Protein AF-A0A6I0VC58-F1 (afdb_monomer)

Mean predicted aligned error: 9.73 Å

Organism: Bifidobacterium adolescentis (NCBI:txid1680)

Secondary structure (DSSP, 8-state):
-------HHHHHHHHHHHHHHHHTS---HHHHHHHHHHHH-BTTBPPPHHHHHHHHT-GGGGTTT-HHHHHHHHHHHHHHHHT-

pLDDT: mean 74.87, std 18.17, range [34.38, 95.69]

Structure (mmCIF, N/CA/C/O backbone):
data_AF-A0A6I0VC58-F1
#
_entry.id   AF-A0A6I0VC58-F1
#
loop_
_atom_site.group_PDB
_atom_site.id
_atom_site.type_symbol
_atom_site.label_atom_id
_atom_site.label_alt_id
_atom_site.label_comp_id
_atom_site.label_asym_id
_atom_site.label_entity_id
_atom_site.label_seq_id
_atom_site.pdbx_PDB_ins_code
_atom_site.Cartn_x
_atom_site.Cartn_y
_atom_site.Cartn_z
_atom_site.occupancy
_atom_site.B_iso_or_equiv
_atom_site.auth_seq_id
_at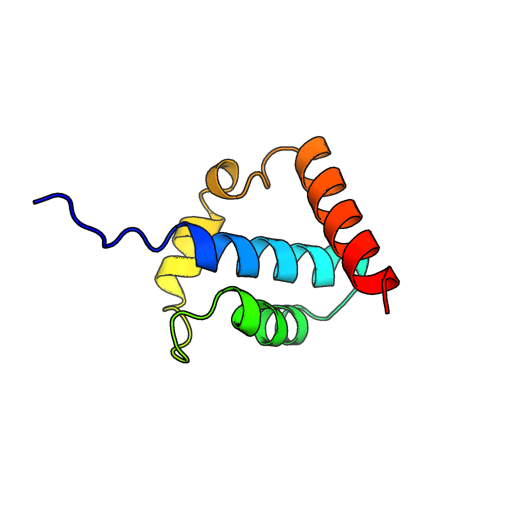om_site.auth_comp_id
_atom_site.auth_asym_id
_atom_site.auth_atom_id
_atom_site.pdbx_PDB_model_num
ATOM 1 N N . MET A 1 1 ? 32.481 -7.376 -11.196 1.00 34.38 1 MET A N 1
ATOM 2 C CA . MET A 1 1 ? 31.424 -7.972 -10.354 1.00 34.38 1 MET A CA 1
ATOM 3 C C . MET A 1 1 ? 30.268 -6.996 -10.350 1.00 34.38 1 MET A C 1
ATOM 5 O O . MET A 1 1 ? 30.510 -5.832 -10.079 1.00 34.38 1 MET A O 1
ATOM 9 N N . ARG A 1 2 ? 29.078 -7.410 -10.796 1.00 35.25 2 ARG A N 1
ATOM 10 C CA . ARG 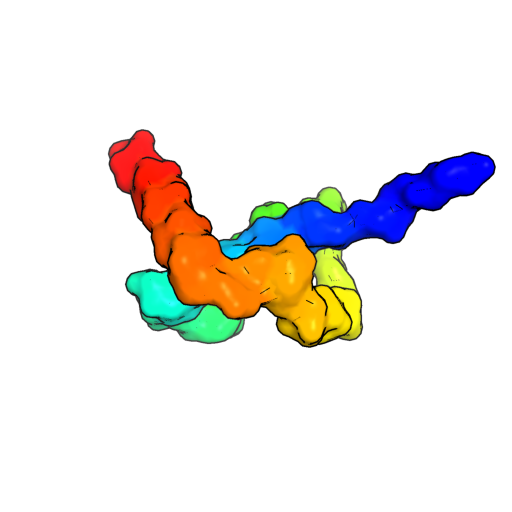A 1 2 ? 27.890 -6.549 -10.762 1.00 35.25 2 ARG A CA 1
ATOM 11 C C . ARG A 1 2 ? 27.354 -6.584 -9.335 1.00 35.25 2 ARG A C 1
ATOM 13 O O . ARG A 1 2 ? 27.077 -7.678 -8.851 1.00 35.25 2 ARG A O 1
ATOM 20 N N . ASP A 1 3 ? 27.281 -5.421 -8.698 1.00 36.16 3 ASP A N 1
ATOM 21 C CA . ASP A 1 3 ? 26.644 -5.242 -7.396 1.00 36.16 3 ASP A CA 1
ATOM 22 C C . ASP A 1 3 ? 25.207 -5.756 -7.457 1.00 36.16 3 ASP A C 1
ATOM 24 O O . ASP A 1 3 ? 24.398 -5.309 -8.270 1.00 36.16 3 ASP A O 1
ATOM 28 N N . THR A 1 4 ? 24.900 -6.723 -6.601 1.00 42.84 4 THR A N 1
ATOM 29 C CA . THR A 1 4 ? 23.544 -7.228 -6.360 1.00 42.84 4 THR A CA 1
ATOM 30 C C . THR A 1 4 ? 22.797 -6.391 -5.310 1.00 42.84 4 THR A C 1
ATOM 32 O O . THR A 1 4 ? 21.704 -6.764 -4.898 1.00 42.84 4 THR A O 1
ATOM 35 N N . ASP A 1 5 ? 23.345 -5.235 -4.922 1.00 39.59 5 ASP A N 1
ATOM 36 C CA . ASP A 1 5 ? 22.831 -4.307 -3.902 1.00 39.59 5 ASP A CA 1
ATOM 37 C C . ASP A 1 5 ? 21.752 -3.338 -4.429 1.00 39.59 5 ASP A C 1
ATOM 39 O O . ASP A 1 5 ? 21.677 -2.172 -4.040 1.00 39.59 5 ASP A O 1
ATOM 43 N N . HIS A 1 6 ? 20.866 -3.811 -5.306 1.00 45.47 6 HIS A N 1
ATOM 44 C CA . HIS A 1 6 ? 19.697 -3.043 -5.741 1.00 45.47 6 HIS A CA 1
ATOM 45 C C . HIS A 1 6 ? 18.416 -3.571 -5.075 1.00 45.47 6 HIS A C 1
ATOM 47 O O . HIS A 1 6 ? 17.703 -4.386 -5.665 1.00 45.47 6 HIS A O 1
ATOM 53 N N . PRO A 1 7 ? 18.070 -3.098 -3.859 1.00 43.31 7 PRO A N 1
ATOM 54 C CA . PRO A 1 7 ? 16.820 -3.433 -3.190 1.00 43.31 7 PRO A CA 1
ATOM 55 C C . PRO A 1 7 ? 15.652 -2.609 -3.762 1.00 43.31 7 PRO A C 1
ATOM 57 O O . PRO A 1 7 ? 14.917 -1.973 -3.017 1.00 43.31 7 PRO A O 1
ATOM 60 N N . THR A 1 8 ? 15.477 -2.558 -5.083 1.00 55.22 8 THR A N 1
ATOM 61 C CA . THR A 1 8 ? 14.456 -1.707 -5.728 1.00 55.22 8 THR A CA 1
ATOM 62 C C . THR A 1 8 ? 13.063 -2.349 -5.741 1.00 55.22 8 THR A C 1
ATOM 64 O O . THR A 1 8 ? 12.063 -1.640 -5.737 1.00 55.22 8 THR A O 1
ATOM 67 N N . TYR A 1 9 ? 12.967 -3.685 -5.709 1.00 59.97 9 TYR A N 1
ATOM 68 C CA . TYR A 1 9 ? 11.689 -4.396 -5.880 1.00 59.97 9 TYR A CA 1
ATOM 69 C C . TYR A 1 9 ? 10.866 -4.593 -4.593 1.00 59.97 9 TYR A C 1
ATOM 71 O O . TYR A 1 9 ? 9.668 -4.315 -4.629 1.00 59.97 9 TYR A O 1
ATOM 79 N N . PRO A 1 10 ? 11.437 -5.016 -3.444 1.00 64.81 10 PRO A N 1
ATOM 80 C CA . PRO A 1 10 ? 10.645 -5.184 -2.220 1.00 64.81 10 PRO A CA 1
ATOM 81 C C . PRO A 1 10 ? 10.052 -3.854 -1.733 1.00 64.81 10 PRO A C 1
ATOM 83 O O . PRO A 1 10 ? 8.880 -3.775 -1.373 1.00 64.81 10 PRO A O 1
ATOM 86 N N . ILE A 1 11 ? 10.828 -2.771 -1.828 1.00 75.25 11 ILE A N 1
ATOM 87 C CA . ILE A 1 11 ? 10.399 -1.422 -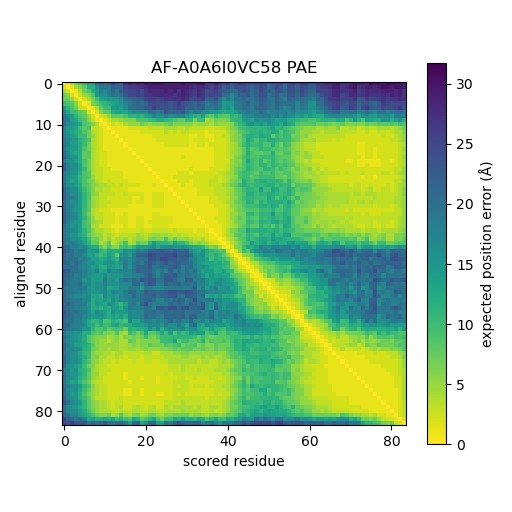1.429 1.00 75.25 11 ILE A CA 1
ATOM 88 C C . ILE A 1 11 ? 9.207 -0.945 -2.274 1.00 75.25 11 ILE A C 1
ATOM 90 O O . ILE A 1 11 ? 8.294 -0.308 -1.746 1.00 75.25 11 ILE A O 1
ATOM 94 N N . ALA A 1 12 ? 9.161 -1.305 -3.561 1.00 78.50 12 ALA A N 1
ATOM 95 C CA . ALA A 1 12 ? 8.027 -0.997 -4.426 1.00 78.50 12 ALA A CA 1
ATOM 96 C C . ALA A 1 12 ? 6.728 -1.644 -3.921 1.00 78.50 12 ALA A C 1
ATOM 98 O O . ALA A 1 12 ? 5.694 -0.980 -3.877 1.00 78.50 12 ALA A O 1
ATOM 99 N N . GLY A 1 13 ? 6.789 -2.904 -3.478 1.00 83.19 13 GLY A N 1
ATOM 100 C CA . GLY A 1 13 ? 5.638 -3.618 -2.919 1.00 83.19 13 GLY A CA 1
ATOM 101 C C . GLY A 1 13 ? 5.065 -2.946 -1.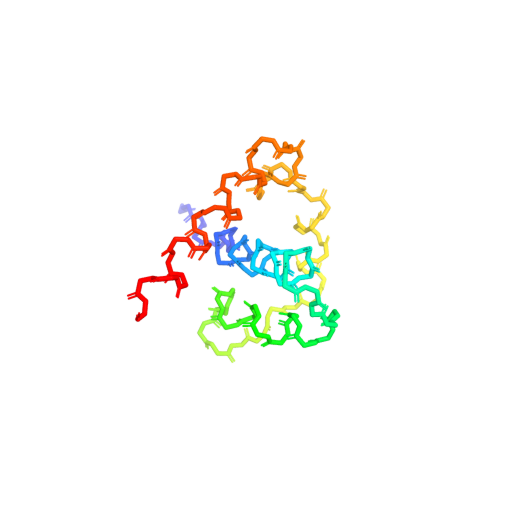667 1.00 83.19 13 GLY A C 1
ATOM 102 O O . GLY A 1 13 ? 3.852 -2.766 -1.572 1.00 83.19 13 GLY A O 1
ATOM 103 N N . GLU A 1 14 ? 5.923 -2.501 -0.742 1.00 87.94 14 GLU A N 1
ATOM 104 C CA . GLU A 1 14 ? 5.487 -1.734 0.438 1.00 87.94 14 GLU A CA 1
ATOM 105 C C . GLU A 1 14 ? 4.860 -0.392 0.049 1.00 87.94 14 GLU A C 1
ATOM 107 O O . GLU A 1 14 ? 3.795 -0.045 0.555 1.00 87.94 14 GLU A O 1
ATOM 112 N N . ILE A 1 15 ? 5.467 0.354 -0.877 1.00 87.00 15 ILE A N 1
ATOM 113 C CA . ILE A 1 15 ? 4.938 1.653 -1.314 1.00 87.00 15 ILE A CA 1
ATOM 114 C C . ILE A 1 15 ? 3.562 1.499 -1.982 1.00 87.00 15 ILE A C 1
ATOM 116 O O . ILE A 1 15 ? 2.646 2.279 -1.697 1.00 87.00 15 ILE A O 1
ATOM 120 N N . ILE A 1 16 ? 3.407 0.495 -2.848 1.00 89.94 16 ILE A N 1
ATOM 121 C CA . ILE A 1 16 ? 2.152 0.215 -3.554 1.00 89.94 16 ILE A CA 1
ATOM 122 C C . ILE A 1 16 ? 1.064 -0.185 -2.551 1.00 89.94 16 ILE A C 1
ATOM 124 O O . ILE A 1 16 ? -0.022 0.401 -2.567 1.00 89.94 16 ILE A O 1
ATOM 128 N N . LEU A 1 17 ? 1.361 -1.108 -1.630 1.00 91.44 17 LEU A N 1
ATOM 129 C CA . LEU A 1 17 ? 0.384 -1.581 -0.650 1.00 91.44 17 LEU A CA 1
ATOM 130 C C . LEU A 1 17 ? 0.015 -0.506 0.385 1.00 91.44 17 LEU A C 1
ATOM 132 O O . LEU A 1 17 ? -1.163 -0.352 0.703 1.00 91.44 17 LEU A O 1
ATOM 136 N N . GLU A 1 18 ? 0.978 0.287 0.877 1.00 92.50 18 GLU A N 1
ATOM 137 C CA . GLU A 1 18 ? 0.689 1.439 1.747 1.00 92.50 18 GLU A CA 1
ATOM 138 C C . GLU A 1 18 ? -0.264 2.408 1.030 1.00 92.50 18 GLU A C 1
ATOM 140 O O . GLU A 1 18 ? -1.255 2.856 1.610 1.00 92.50 18 GLU A O 1
ATOM 145 N N . GLY A 1 19 ? 0.007 2.701 -0.248 1.00 91.88 19 GLY A N 1
ATOM 146 C CA . GLY A 1 19 ? -0.829 3.558 -1.082 1.00 91.88 19 GLY A CA 1
ATOM 147 C C . GLY A 1 19 ? -2.253 3.030 -1.252 1.00 91.88 19 GLY A C 1
ATOM 148 O O . GLY A 1 19 ? -3.205 3.788 -1.065 1.00 91.88 19 GLY A O 1
ATOM 149 N N . TYR A 1 20 ? -2.402 1.742 -1.554 1.00 94.75 20 TYR A N 1
ATOM 150 C CA . TYR A 1 20 ? -3.700 1.080 -1.684 1.00 94.75 20 TYR A CA 1
ATOM 151 C C . TYR A 1 20 ? -4.506 1.138 -0.375 1.00 94.75 20 TYR A C 1
ATOM 153 O O . TYR A 1 20 ? -5.658 1.576 -0.370 1.00 94.75 20 TYR A O 1
ATOM 161 N N . LEU A 1 21 ? -3.897 0.783 0.762 1.00 95.00 21 LEU A N 1
ATOM 162 C CA . LEU A 1 21 ? -4.579 0.785 2.063 1.00 95.00 21 LEU A CA 1
ATOM 163 C C . LEU A 1 21 ? -5.073 2.184 2.454 1.00 95.00 21 LEU A C 1
ATOM 165 O O . LEU A 1 21 ? -6.149 2.321 3.036 1.00 95.00 21 LEU A O 1
ATOM 169 N N . LEU A 1 22 ? -4.312 3.224 2.104 1.00 94.69 22 LEU A N 1
ATOM 170 C CA . LEU A 1 22 ? -4.703 4.615 2.323 1.00 94.69 22 LEU A CA 1
ATOM 171 C C . LEU A 1 22 ? -5.846 5.047 1.400 1.00 94.69 22 LEU A C 1
ATOM 173 O O . LEU A 1 22 ? -6.838 5.593 1.876 1.00 94.69 22 LEU A O 1
ATOM 177 N N . ARG A 1 23 ? -5.695 4.843 0.086 1.00 93.25 23 ARG A N 1
ATOM 178 C CA . ARG A 1 23 ? -6.613 5.391 -0.925 1.00 93.25 23 ARG A CA 1
ATOM 179 C C . ARG A 1 23 ? -7.907 4.594 -1.051 1.00 93.25 23 ARG A C 1
ATOM 181 O O . ARG A 1 23 ? -8.968 5.195 -1.150 1.00 93.25 23 ARG A O 1
ATOM 188 N N . VAL A 1 24 ? -7.810 3.266 -1.065 1.00 94.56 24 VAL A N 1
ATOM 189 C CA . VAL A 1 24 ? -8.928 2.362 -1.381 1.00 94.56 24 VAL A CA 1
ATOM 190 C C . VAL A 1 24 ? -9.623 1.883 -0.113 1.00 94.56 24 VAL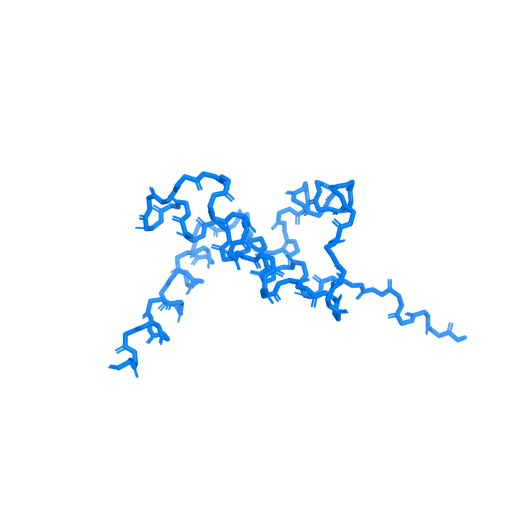 A C 1
ATOM 192 O O . VAL A 1 24 ? -10.848 1.861 -0.048 1.00 94.56 24 VAL A O 1
ATOM 195 N N . ARG A 1 25 ? -8.856 1.525 0.924 1.00 93.94 25 ARG A N 1
ATOM 196 C CA . ARG A 1 25 ? -9.416 1.000 2.184 1.00 93.94 25 ARG A CA 1
ATOM 197 C C . ARG A 1 25 ? -9.588 2.056 3.281 1.00 93.94 25 ARG A C 1
ATOM 199 O O . ARG A 1 25 ? -10.172 1.749 4.317 1.00 93.94 25 ARG A O 1
ATOM 206 N N . GLY A 1 26 ? -9.099 3.283 3.080 1.00 95.25 26 GLY A N 1
ATOM 207 C CA . GLY A 1 26 ? -9.274 4.400 4.018 1.00 95.25 26 GLY A CA 1
ATOM 208 C C . GLY A 1 26 ? -8.523 4.248 5.346 1.00 95.25 26 GLY A C 1
ATOM 209 O O . GLY A 1 26 ? -8.909 4.846 6.350 1.00 95.25 26 GLY A O 1
ATOM 210 N N . TRP A 1 27 ? -7.470 3.429 5.392 1.00 95.69 27 TRP A N 1
ATOM 211 C CA . TRP A 1 27 ? -6.716 3.195 6.622 1.00 95.69 27 TRP A CA 1
ATOM 212 C C . TRP A 1 27 ? -5.931 4.434 7.055 1.00 95.69 27 TRP A C 1
ATOM 214 O O . TRP A 1 27 ? -5.461 5.233 6.247 1.00 95.69 27 TRP A O 1
ATOM 224 N N . GLY A 1 28 ? -5.703 4.563 8.363 1.00 94.62 28 GLY A N 1
ATOM 225 C CA . GLY A 1 28 ? -4.785 5.570 8.889 1.00 94.62 28 GLY A CA 1
ATOM 226 C C . GLY A 1 28 ? -3.343 5.301 8.443 1.00 94.62 28 GLY A C 1
ATOM 227 O O . GLY A 1 28 ? -2.880 4.161 8.480 1.00 94.62 28 GLY A O 1
ATOM 228 N N . ARG A 1 29 ? -2.592 6.359 8.101 1.00 89.25 29 ARG A N 1
ATOM 229 C CA . ARG A 1 29 ? -1.203 6.282 7.591 1.00 89.25 29 ARG A CA 1
ATOM 230 C C . ARG A 1 29 ? -0.286 5.366 8.404 1.00 89.25 29 ARG A C 1
ATOM 232 O O . ARG A 1 29 ? 0.475 4.594 7.833 1.00 89.25 29 ARG A O 1
ATOM 239 N N . LYS A 1 30 ? -0.355 5.447 9.737 1.00 88.81 30 LYS A N 1
ATOM 240 C CA . LYS A 1 30 ? 0.471 4.620 10.631 1.00 88.81 30 LYS A CA 1
ATOM 241 C C . LYS A 1 30 ? 0.150 3.131 10.476 1.00 88.81 30 LYS A C 1
ATOM 243 O O . LYS A 1 30 ? 1.070 2.340 10.306 1.00 88.81 30 LYS A O 1
ATOM 248 N N . ALA A 1 31 ? -1.134 2.775 10.499 1.00 90.38 31 ALA A N 1
ATOM 249 C CA . ALA A 1 31 ? -1.577 1.394 10.347 1.00 90.38 31 ALA A CA 1
ATOM 250 C C . ALA A 1 31 ? -1.237 0.855 8.950 1.00 90.38 31 ALA A C 1
ATOM 252 O O . ALA A 1 31 ? -0.643 -0.212 8.842 1.00 90.38 31 ALA A O 1
ATOM 253 N N . ALA A 1 32 ? -1.515 1.632 7.897 1.00 92.25 32 ALA A N 1
ATOM 254 C CA . ALA A 1 32 ? -1.195 1.259 6.519 1.00 92.25 32 ALA A CA 1
ATOM 255 C C . ALA A 1 32 ? 0.296 0.930 6.343 1.00 92.25 32 ALA A C 1
ATOM 257 O O . ALA A 1 32 ? 0.635 -0.127 5.819 1.00 92.25 32 ALA A O 1
ATOM 258 N N . ARG A 1 33 ? 1.194 1.780 6.858 1.00 87.25 33 ARG A N 1
ATOM 259 C CA . ARG A 1 33 ? 2.644 1.557 6.763 1.00 87.25 33 ARG A CA 1
ATOM 260 C C . ARG A 1 33 ? 3.122 0.343 7.564 1.00 87.25 33 ARG A C 1
ATOM 262 O O . ARG A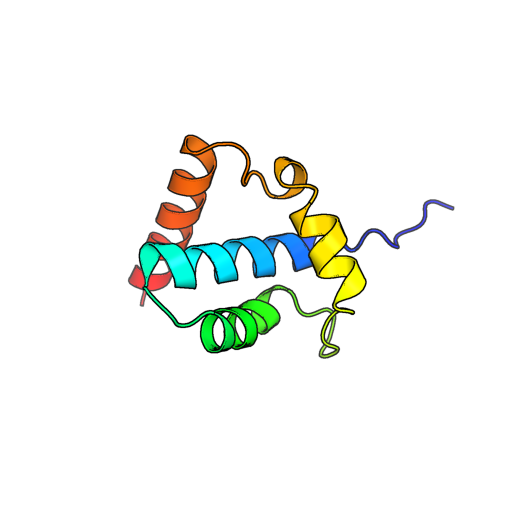 1 33 ? 3.980 -0.392 7.093 1.00 87.25 33 ARG A O 1
ATOM 269 N N . GLN A 1 34 ? 2.575 0.121 8.761 1.00 86.19 34 GLN A N 1
ATOM 270 C CA . GLN A 1 34 ? 2.937 -1.038 9.588 1.00 86.19 34 GLN A CA 1
ATOM 271 C C . GLN A 1 34 ? 2.520 -2.372 8.963 1.00 86.19 34 GLN A C 1
ATOM 273 O O . GLN A 1 34 ? 3.186 -3.373 9.190 1.00 86.19 34 GLN A O 1
ATOM 278 N N . TYR A 1 35 ? 1.434 -2.397 8.194 1.00 86.75 35 TYR A N 1
ATOM 279 C CA . TYR A 1 35 ? 1.028 -3.598 7.467 1.00 86.75 35 TYR A CA 1
ATOM 280 C C . TYR A 1 35 ? 1.801 -3.754 6.157 1.00 86.75 35 TYR A C 1
ATOM 282 O O . TYR A 1 35 ? 2.253 -4.849 5.833 1.00 86.75 35 TYR A O 1
ATOM 290 N N . ALA A 1 36 ? 2.012 -2.660 5.425 1.00 87.25 36 ALA A N 1
ATOM 291 C CA . ALA A 1 36 ? 2.708 -2.697 4.146 1.00 87.25 36 ALA A CA 1
ATOM 292 C C . ALA A 1 36 ? 4.186 -3.104 4.266 1.00 87.25 36 ALA A C 1
ATOM 294 O O . ALA A 1 36 ? 4.716 -3.742 3.355 1.00 87.25 36 ALA A O 1
ATOM 295 N N . CYS A 1 37 ? 4.841 -2.821 5.399 1.00 81.38 37 CYS A N 1
ATOM 296 C CA . CYS A 1 37 ? 6.234 -3.221 5.612 1.00 81.38 37 CYS A CA 1
ATOM 297 C C . CYS A 1 37 ? 6.446 -4.743 5.663 1.00 81.38 37 CYS A C 1
ATOM 299 O O . CYS A 1 37 ? 7.568 -5.202 5.466 1.00 81.38 37 CYS A O 1
ATOM 301 N N . VAL A 1 38 ? 5.388 -5.543 5.859 1.00 79.06 38 VAL A N 1
ATOM 302 C CA . VAL A 1 38 ? 5.458 -7.011 5.730 1.00 79.06 38 VAL A CA 1
ATOM 303 C C . VAL A 1 38 ? 5.777 -7.414 4.289 1.00 79.06 38 VAL A C 1
ATOM 305 O O . VAL A 1 38 ? 6.521 -8.363 4.066 1.00 79.06 38 VAL A O 1
ATOM 308 N N . VAL A 1 39 ? 5.253 -6.668 3.312 1.00 76.44 39 VAL A N 1
ATOM 309 C CA . VAL A 1 39 ? 5.460 -6.926 1.880 1.00 76.44 39 VAL A CA 1
ATOM 310 C C . VAL A 1 39 ? 6.785 -6.341 1.382 1.00 76.44 39 VAL A C 1
ATOM 312 O O . VAL A 1 39 ? 7.403 -6.925 0.496 1.00 76.44 39 VAL A O 1
ATOM 315 N N . GLY A 1 40 ? 7.259 -5.233 1.966 1.00 65.44 40 GLY A N 1
ATOM 316 C CA . GLY A 1 40 ? 8.564 -4.638 1.623 1.00 65.44 40 GLY A CA 1
ATOM 317 C C . GLY A 1 40 ? 9.751 -5.080 2.469 1.00 65.44 40 GLY A C 1
ATOM 318 O O . GLY A 1 40 ? 10.872 -4.608 2.257 1.00 65.44 40 GLY A O 1
ATOM 319 N N . GLY A 1 41 ? 9.531 -5.990 3.416 1.00 60.34 41 GLY A N 1
ATOM 320 C CA . GLY A 1 41 ? 10.550 -6.451 4.344 1.00 60.34 41 GLY A CA 1
ATOM 321 C C . GLY A 1 41 ? 11.685 -7.215 3.661 1.00 60.34 41 GLY A C 1
ATOM 322 O O . GLY A 1 41 ? 11.503 -8.323 3.161 1.00 60.34 41 GLY A O 1
ATOM 323 N N . HIS A 1 42 ? 12.898 -6.669 3.759 1.00 61.47 42 HIS A N 1
ATOM 324 C CA . HIS A 1 42 ? 14.133 -7.444 3.670 1.00 61.47 42 HIS A CA 1
ATOM 325 C C . HIS A 1 42 ? 14.281 -8.259 4.960 1.00 61.47 42 HIS A C 1
ATOM 327 O O . HIS A 1 42 ? 14.632 -7.702 5.998 1.00 61.47 42 HIS A O 1
ATOM 333 N N . HIS A 1 43 ? 13.986 -9.563 4.914 1.00 50.19 43 HIS A N 1
ATOM 334 C CA . HIS A 1 43 ? 14.370 -10.549 5.940 1.00 50.19 43 HIS A CA 1
ATOM 335 C C . HIS A 1 43 ? 14.234 -10.072 7.412 1.00 50.19 43 HIS A C 1
ATOM 337 O O . HIS A 1 43 ? 15.158 -10.223 8.207 1.00 50.19 43 HIS A O 1
ATOM 343 N N . GLY A 1 44 ? 13.099 -9.464 7.787 1.00 50.22 44 GLY A N 1
ATOM 344 C CA . GLY A 1 44 ? 12.794 -9.098 9.181 1.00 50.22 44 GLY A CA 1
ATOM 345 C C . GLY A 1 44 ? 13.412 -7.796 9.713 1.00 50.22 44 GLY A C 1
ATOM 346 O O . GLY A 1 44 ? 13.190 -7.473 10.878 1.00 50.22 44 GLY A O 1
ATOM 347 N N . THR A 1 45 ? 14.131 -7.022 8.891 1.00 49.12 45 THR A N 1
ATOM 348 C CA . THR A 1 45 ? 14.668 -5.710 9.297 1.00 49.12 45 THR A CA 1
ATOM 349 C C . THR A 1 45 ? 13.895 -4.591 8.593 1.00 49.12 45 THR A C 1
ATOM 351 O O . THR A 1 45 ? 13.910 -4.537 7.361 1.00 49.12 45 THR A O 1
ATOM 354 N N . PRO A 1 46 ? 13.207 -3.693 9.329 1.00 54.34 46 PRO A N 1
ATOM 355 C CA . PRO A 1 46 ? 12.545 -2.539 8.730 1.00 54.34 46 PRO A CA 1
ATOM 356 C C . PRO A 1 46 ? 13.544 -1.715 7.904 1.00 54.34 46 PRO A C 1
ATOM 358 O O . PRO A 1 46 ? 14.648 -1.459 8.397 1.00 54.34 46 PRO A O 1
ATOM 361 N N . PRO A 1 47 ? 13.195 -1.282 6.679 1.00 54.38 47 PRO A N 1
ATOM 362 C CA . PRO A 1 47 ? 14.088 -0.446 5.893 1.00 54.38 47 PRO A CA 1
ATOM 363 C C . PRO A 1 47 ? 14.352 0.877 6.617 1.00 54.38 47 PRO A C 1
ATOM 365 O O . PRO A 1 47 ? 13.471 1.423 7.292 1.00 54.38 47 PRO A O 1
ATOM 368 N N . ASP A 1 48 ? 15.560 1.414 6.447 1.00 61.75 48 ASP A N 1
ATOM 369 C CA . ASP A 1 48 ? 15.875 2.763 6.908 1.00 61.75 48 ASP A CA 1
ATOM 370 C C . ASP A 1 48 ? 14.891 3.766 6.277 1.00 61.75 48 ASP A C 1
ATOM 372 O O . ASP A 1 48 ? 14.617 3.727 5.072 1.00 61.75 48 ASP A O 1
ATOM 376 N N . LYS A 1 49 ? 14.334 4.662 7.100 1.00 59.81 49 LYS A N 1
ATOM 377 C CA . LYS A 1 49 ? 13.341 5.657 6.672 1.00 59.81 49 LYS A CA 1
ATOM 378 C C . LYS A 1 49 ? 13.878 6.541 5.545 1.00 59.81 49 LYS A C 1
ATOM 380 O O . LYS A 1 49 ? 13.104 6.890 4.659 1.00 59.81 49 LYS A O 1
ATOM 385 N N . SER A 1 50 ? 15.180 6.834 5.558 1.00 58.06 50 SER A N 1
ATOM 386 C CA . SER A 1 50 ? 15.868 7.630 4.533 1.00 58.06 50 SER A CA 1
ATOM 387 C C . SER A 1 50 ? 15.723 7.030 3.125 1.00 58.06 50 SER A C 1
ATOM 389 O O . SER A 1 50 ? 15.352 7.733 2.188 1.00 58.06 50 SER A O 1
ATOM 391 N N . LYS A 1 51 ? 15.894 5.709 2.992 1.00 59.97 51 LYS A N 1
ATOM 392 C CA . LYS A 1 51 ? 15.789 4.979 1.717 1.00 59.97 51 LYS A CA 1
ATOM 393 C C . LYS A 1 51 ? 14.354 4.904 1.192 1.00 59.97 51 LYS A C 1
ATOM 395 O O . LYS A 1 51 ? 14.135 4.947 -0.015 1.00 59.97 51 LYS A O 1
ATOM 400 N N . ILE A 1 52 ? 13.367 4.814 2.089 1.00 59.06 52 ILE A N 1
ATOM 401 C CA . ILE A 1 52 ? 11.944 4.818 1.705 1.00 59.06 52 ILE A CA 1
ATOM 402 C C . ILE A 1 52 ? 11.543 6.185 1.144 1.00 59.06 52 ILE A C 1
ATOM 404 O O . ILE A 1 52 ? 10.800 6.252 0.166 1.00 59.06 52 ILE A O 1
ATOM 408 N N . ASP A 1 53 ? 12.021 7.272 1.746 1.00 61.28 53 ASP A N 1
ATOM 409 C CA . ASP A 1 53 ? 11.679 8.623 1.302 1.00 61.28 53 ASP A CA 1
ATOM 410 C C . ASP A 1 53 ? 12.378 8.979 -0.027 1.00 61.28 53 ASP A C 1
ATOM 412 O O . ASP A 1 53 ? 11.762 9.604 -0.893 1.00 61.28 53 ASP A O 1
ATOM 416 N N . GLU A 1 54 ? 13.610 8.506 -0.254 1.00 61.41 54 GLU A N 1
ATOM 417 C CA . GLU A 1 54 ? 14.301 8.618 -1.550 1.00 61.41 54 GLU A CA 1
ATOM 418 C C . GLU A 1 54 ? 13.564 7.883 -2.683 1.00 61.41 54 GLU A C 1
ATOM 420 O O . GLU A 1 54 ? 13.387 8.448 -3.765 1.00 61.41 54 GLU A O 1
ATOM 425 N N . GLU A 1 55 ? 13.060 6.669 -2.441 1.00 56.47 55 GLU A N 1
ATOM 426 C CA . GLU A 1 55 ? 12.342 5.905 -3.471 1.00 56.47 55 GLU A CA 1
ATOM 427 C C . GLU A 1 55 ? 10.901 6.405 -3.677 1.00 56.47 55 GLU A C 1
ATOM 429 O O . GLU A 1 55 ? 10.408 6.434 -4.805 1.00 56.47 55 GLU A O 1
ATOM 434 N N . LYS A 1 56 ? 10.235 6.927 -2.634 1.00 55.94 56 LYS A N 1
ATOM 435 C CA . LYS A 1 56 ? 8.952 7.647 -2.783 1.00 55.94 56 LYS A CA 1
ATOM 436 C C . LYS A 1 56 ? 9.079 8.894 -3.660 1.00 55.94 56 LYS A C 1
ATOM 438 O O . LYS A 1 56 ? 8.131 9.239 -4.369 1.00 55.94 56 LYS A O 1
ATOM 443 N N . ASN A 1 57 ? 10.240 9.551 -3.645 1.00 57.00 57 ASN A N 1
ATOM 444 C CA . ASN A 1 57 ? 10.543 10.662 -4.548 1.00 57.00 57 ASN A CA 1
ATOM 445 C C . ASN A 1 57 ? 10.799 10.199 -5.996 1.00 57.00 57 ASN A C 1
ATOM 447 O O . ASN A 1 57 ? 10.704 11.006 -6.920 1.00 57.00 57 ASN A O 1
ATOM 451 N N . ARG A 1 58 ? 11.022 8.898 -6.224 1.00 62.22 58 ARG A N 1
ATOM 452 C CA . ARG A 1 58 ? 11.136 8.252 -7.542 1.00 62.22 58 ARG A CA 1
ATOM 453 C C . ARG A 1 58 ? 9.841 7.537 -7.933 1.00 62.22 58 ARG A C 1
ATOM 455 O O . ARG A 1 58 ? 9.835 6.350 -8.248 1.00 62.22 58 ARG A O 1
ATOM 462 N N . LYS A 1 59 ? 8.730 8.284 -7.965 1.00 60.09 59 LYS A N 1
ATOM 463 C CA . LYS A 1 59 ? 7.386 7.771 -8.312 1.00 60.09 59 LYS A CA 1
ATOM 464 C C . LYS A 1 59 ? 7.348 6.915 -9.586 1.00 60.09 59 LYS A C 1
ATOM 466 O O . LYS A 1 59 ? 6.570 5.968 -9.637 1.00 60.09 59 LYS A O 1
ATOM 471 N N . THR A 1 60 ? 8.201 7.208 -10.565 1.00 61.38 60 THR A N 1
ATOM 472 C CA . THR A 1 60 ? 8.322 6.459 -11.824 1.00 61.38 60 THR A CA 1
ATOM 473 C C . THR A 1 60 ? 8.749 5.002 -11.631 1.00 61.38 60 THR A C 1
ATOM 475 O O . THR A 1 60 ? 8.220 4.123 -12.302 1.00 61.38 60 THR A O 1
ATOM 478 N N . ASN A 1 61 ? 9.633 4.699 -10.676 1.00 63.16 61 ASN A N 1
ATOM 479 C CA . ASN A 1 61 ? 10.120 3.328 -10.459 1.00 63.16 61 ASN A CA 1
ATOM 480 C C . ASN A 1 61 ? 9.047 2.394 -9.884 1.00 63.16 61 ASN A C 1
ATOM 482 O O . ASN A 1 61 ? 9.107 1.181 -10.063 1.00 63.16 61 ASN A O 1
ATOM 486 N N . VAL A 1 62 ? 8.055 2.970 -9.205 1.00 66.75 62 VAL A N 1
ATOM 487 C CA . VAL A 1 62 ? 6.912 2.260 -8.612 1.00 66.75 62 VAL A CA 1
ATOM 488 C C . VAL A 1 62 ? 5.615 2.480 -9.406 1.00 66.75 62 VAL A C 1
ATOM 490 O O . VAL A 1 62 ? 4.544 2.021 -9.007 1.00 66.75 62 VAL A O 1
ATOM 493 N N . GLY A 1 63 ? 5.712 3.192 -10.536 1.00 70.62 63 GLY A N 1
ATOM 494 C CA . GLY A 1 63 ? 4.611 3.535 -11.436 1.00 70.62 63 GLY A CA 1
ATOM 495 C C . GLY A 1 63 ? 3.482 4.351 -10.790 1.00 70.62 63 GLY A C 1
ATOM 496 O O . GLY A 1 63 ? 2.342 4.323 -11.248 1.00 70.62 63 GLY A O 1
ATOM 497 N N . LEU A 1 64 ? 3.784 5.089 -9.719 1.00 77.44 64 LEU A N 1
ATOM 498 C CA . LEU A 1 64 ? 2.836 5.994 -9.057 1.00 77.44 64 LEU A CA 1
ATOM 499 C C . LEU A 1 64 ? 2.712 7.358 -9.766 1.00 77.44 64 LEU A C 1
ATOM 501 O O . LEU A 1 64 ? 2.110 8.286 -9.226 1.00 77.44 64 LEU A O 1
ATOM 505 N N . ASP A 1 65 ? 3.309 7.512 -10.945 1.00 80.44 65 ASP A N 1
ATOM 506 C CA . ASP A 1 65 ? 3.205 8.675 -11.831 1.00 80.44 65 ASP A CA 1
ATOM 507 C C . ASP A 1 65 ? 2.121 8.524 -12.915 1.00 80.44 65 ASP A C 1
ATOM 509 O O . ASP A 1 65 ? 1.855 9.472 -13.651 1.00 80.44 65 ASP A O 1
ATOM 513 N N . SER A 1 66 ? 1.452 7.369 -12.981 1.00 86.25 66 SER A N 1
ATOM 514 C CA . SER A 1 66 ? 0.371 7.084 -13.926 1.00 86.25 66 SER A CA 1
ATOM 515 C C . SER A 1 66 ? -0.901 6.657 -13.197 1.00 86.25 66 SER A C 1
ATOM 517 O O . SER A 1 66 ? -0.943 5.600 -12.569 1.00 86.25 66 SER A O 1
ATOM 519 N N . GLU A 1 67 ? -1.975 7.441 -13.324 1.00 86.75 67 GLU A N 1
ATOM 520 C CA . GLU A 1 67 ? -3.287 7.095 -12.753 1.00 86.75 67 GLU A CA 1
ATOM 521 C C . GLU A 1 67 ? -3.828 5.771 -13.306 1.00 86.75 67 GLU A C 1
ATOM 523 O O . GLU A 1 67 ? -4.401 4.969 -12.568 1.00 86.75 67 GLU A O 1
ATOM 528 N N . ALA A 1 68 ? -3.592 5.504 -14.596 1.00 90.25 68 ALA A N 1
ATOM 529 C CA . ALA A 1 68 ? -3.977 4.243 -15.222 1.00 90.25 68 ALA A CA 1
ATOM 530 C C . ALA A 1 68 ? -3.244 3.057 -14.580 1.00 90.25 68 ALA A C 1
ATOM 532 O O . ALA A 1 68 ? -3.851 2.013 -14.339 1.00 90.25 68 ALA A O 1
ATOM 533 N N . TRP A 1 69 ? -1.958 3.221 -14.258 1.00 89.19 69 TRP A N 1
ATOM 534 C CA . TRP A 1 69 ? -1.180 2.168 -13.613 1.00 89.1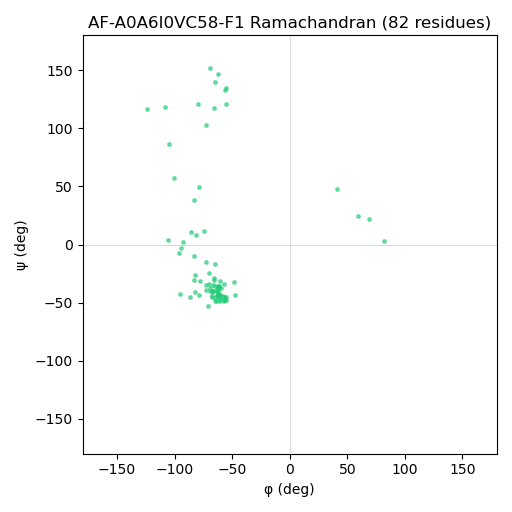9 69 TRP A CA 1
ATOM 535 C C . TRP A 1 69 ? -1.559 1.975 -12.146 1.00 89.19 69 TRP A C 1
ATOM 537 O O . TRP A 1 69 ? -1.713 0.838 -11.707 1.00 89.19 69 TRP A O 1
ATOM 547 N N . ILE A 1 70 ? -1.819 3.063 -11.419 1.00 89.88 70 ILE A N 1
ATOM 548 C CA . ILE A 1 70 ? -2.373 3.012 -10.060 1.00 89.88 70 ILE A CA 1
ATOM 549 C C . ILE A 1 70 ? -3.696 2.235 -10.050 1.00 89.88 70 ILE A C 1
ATOM 551 O O . ILE A 1 70 ? -3.874 1.336 -9.233 1.00 89.88 70 ILE A O 1
ATOM 555 N N . SER A 1 71 ? -4.596 2.505 -11.002 1.00 91.81 71 SER A N 1
ATOM 556 C CA . SER A 1 71 ? -5.871 1.783 -11.104 1.00 91.81 71 SER A CA 1
ATOM 557 C C . SER A 1 71 ? -5.685 0.281 -11.352 1.00 91.81 71 SER A C 1
ATOM 559 O O . SER A 1 71 ? -6.443 -0.528 -10.817 1.00 91.81 71 SER A O 1
ATOM 561 N N . VAL A 1 72 ? -4.683 -0.113 -12.143 1.00 93.38 72 VAL A N 1
ATOM 562 C CA . VAL A 1 72 ? -4.351 -1.531 -12.357 1.00 93.38 72 VAL A CA 1
ATOM 563 C C . VAL A 1 72 ? -3.818 -2.170 -11.075 1.00 93.38 72 VAL A C 1
ATOM 565 O O . VAL A 1 72 ? -4.262 -3.262 -10.728 1.00 93.38 72 VAL A O 1
ATOM 568 N N . GLN A 1 73 ? -2.914 -1.498 -10.356 1.00 92.44 73 GLN A N 1
ATOM 569 C CA . GLN A 1 73 ? -2.400 -1.980 -9.070 1.00 92.44 73 GLN A CA 1
ATOM 570 C C . GLN A 1 73 ? -3.537 -2.213 -8.070 1.00 92.44 73 GLN A C 1
ATOM 572 O O . GLN A 1 73 ? -3.619 -3.291 -7.484 1.00 92.44 73 GLN A O 1
ATOM 577 N N . ASP A 1 74 ? -4.443 -1.242 -7.932 1.00 93.38 74 ASP A N 1
ATOM 578 C CA . ASP A 1 74 ? -5.574 -1.334 -7.010 1.00 93.38 74 ASP A CA 1
ATOM 579 C C . ASP A 1 74 ? -6.491 -2.525 -7.374 1.00 93.38 74 ASP A C 1
ATOM 581 O O . ASP A 1 74 ? -6.806 -3.343 -6.512 1.00 93.38 74 ASP A O 1
ATOM 585 N N . LYS A 1 75 ? -6.820 -2.709 -8.665 1.00 93.12 75 LYS A N 1
ATOM 586 C CA . LYS A 1 75 ? -7.629 -3.850 -9.145 1.00 93.12 75 LYS A CA 1
ATOM 587 C C . LYS A 1 75 ? -6.970 -5.208 -8.918 1.00 93.12 75 LYS A C 1
ATOM 589 O O . LYS A 1 75 ? -7.666 -6.177 -8.627 1.00 93.12 75 LYS A O 1
ATOM 594 N N . LEU A 1 76 ? -5.651 -5.307 -9.090 1.00 93.88 76 LEU A N 1
ATOM 595 C CA . LEU A 1 76 ? -4.922 -6.553 -8.843 1.00 93.88 76 LEU A CA 1
ATOM 596 C C . LEU A 1 76 ? -4.934 -6.916 -7.355 1.00 93.88 76 LEU A C 1
ATOM 598 O O . LEU A 1 76 ? -5.099 -8.087 -7.018 1.00 93.88 76 LEU A O 1
ATOM 602 N N . ILE A 1 77 ? -4.788 -5.925 -6.472 1.00 92.75 77 ILE A N 1
ATOM 603 C CA . ILE A 1 77 ? -4.859 -6.140 -5.023 1.00 92.75 77 ILE A CA 1
ATOM 604 C C . ILE A 1 77 ? -6.280 -6.533 -4.607 1.00 92.75 77 ILE A C 1
ATOM 606 O O . ILE A 1 77 ? -6.427 -7.492 -3.852 1.00 92.75 77 ILE A O 1
ATOM 610 N N . ASP A 1 78 ? -7.311 -5.856 -5.127 1.00 93.69 78 ASP A N 1
ATOM 611 C CA . ASP A 1 78 ? -8.714 -6.222 -4.887 1.00 93.69 78 ASP A CA 1
ATOM 612 C C . ASP A 1 78 ? -8.992 -7.665 -5.327 1.00 93.69 78 ASP A C 1
ATOM 614 O O . ASP A 1 78 ? -9.496 -8.458 -4.538 1.00 93.69 78 ASP A O 1
ATOM 618 N N . PHE A 1 79 ? -8.569 -8.046 -6.539 1.00 93.19 79 PHE A N 1
ATOM 619 C CA . PHE A 1 79 ? -8.739 -9.411 -7.040 1.00 93.19 79 PHE A CA 1
ATOM 620 C C . PHE A 1 79 ? -8.127 -10.457 -6.098 1.00 93.19 79 PHE A C 1
ATOM 622 O O . PHE A 1 79 ? -8.767 -11.459 -5.800 1.00 93.19 79 PHE A O 1
ATOM 629 N N . VAL A 1 80 ? -6.906 -10.233 -5.601 1.00 90.19 80 VAL A N 1
ATOM 630 C CA . VAL A 1 80 ? -6.252 -11.167 -4.668 1.00 90.19 80 VAL A CA 1
ATOM 631 C C . VAL A 1 80 ? -6.936 -11.194 -3.302 1.00 90.19 80 VAL A C 1
AT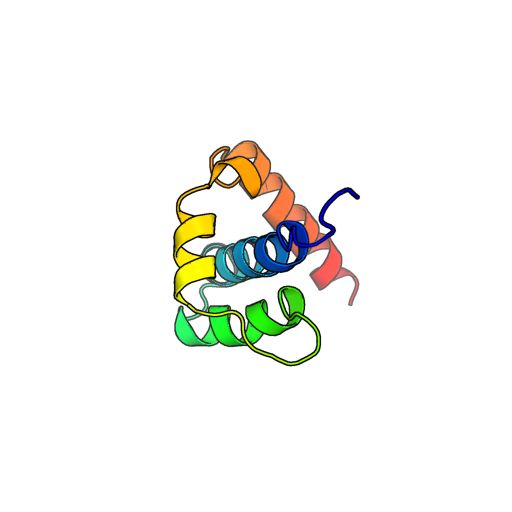OM 633 O O . VAL A 1 80 ? -7.045 -12.265 -2.710 1.00 90.19 80 VAL A O 1
ATOM 636 N N . ALA A 1 81 ? -7.408 -10.051 -2.802 1.00 88.12 81 ALA A N 1
ATOM 637 C CA . ALA A 1 81 ? -8.135 -9.981 -1.536 1.00 88.12 81 ALA A CA 1
ATOM 638 C C . ALA A 1 81 ? -9.494 -10.706 -1.597 1.00 88.12 81 ALA A C 1
ATOM 640 O O . ALA A 1 81 ? -9.903 -11.328 -0.615 1.00 88.12 81 ALA A O 1
ATOM 641 N N . ASP A 1 82 ? -10.159 -10.661 -2.752 1.00 89.75 82 ASP A N 1
ATOM 642 C CA . ASP A 1 82 ? -11.476 -11.263 -2.978 1.00 89.75 82 ASP A CA 1
ATOM 643 C C . ASP A 1 82 ? -11.413 -12.766 -3.313 1.00 89.75 82 ASP A C 1
ATOM 645 O O . ASP A 1 82 ? -12.440 -13.438 -3.302 1.00 89.75 82 ASP A O 1
ATOM 649 N N . MET A 1 83 ? -10.225 -13.330 -3.570 1.00 78.12 83 MET A N 1
ATOM 650 C CA . MET A 1 83 ? -10.017 -14.782 -3.733 1.00 78.12 83 MET A CA 1
ATOM 651 C C . MET A 1 83 ? -10.067 -15.570 -2.402 1.00 78.12 83 MET A C 1
ATOM 653 O O . MET A 1 83 ? -9.650 -16.732 -2.371 1.00 78.12 83 MET A O 1
ATOM 657 N N . SER A 1 84 ? -10.518 -14.943 -1.309 1.00 53.50 84 SER A N 1
ATOM 658 C CA . SER A 1 84 ? -10.574 -15.529 0.040 1.00 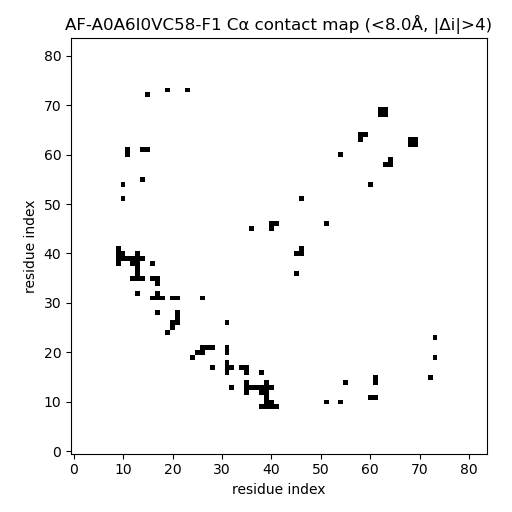53.50 84 SER A CA 1
ATOM 659 C C . SER A 1 84 ? -11.807 -16.390 0.308 1.00 53.50 84 SER A C 1
ATOM 661 O O . SER A 1 84 ? -12.890 -16.118 -0.253 1.00 53.50 84 SER A O 1
#

InterPro domains:
  IPR006483 CRISPR-associated Cas3-type, HD domain [PF18019] (12-82)
  IPR038257 CRISPR-associated Cas3-type HD domain superfamily [G3DSA:1.10.3210.30] (1-84)

Solvent-accessible surface area (backbone atoms only — not comparable to full-atom values): 4921 Å² total; per-residue (Å²): 133,83,83,84,85,70,77,64,64,42,48,35,46,16,55,52,44,24,47,40,32,40,73,75,70,64,39,55,69,69,59,22,45,66,57,16,43,70,61,26,43,60,90,87,46,82,76,60,68,69,61,53,55,58,50,63,71,39,32,69,84,64,40,70,74,36,72,71,50,44,53,50,53,49,51,54,52,50,54,62,65,67,71,111

Nearest PDB structures (foldseek):
  4v4v-assembly1_B5  TM=4.443E-01  e=4.475E+00  Escherichia coli
  5cbf-assembly1_D  TM=3.793E-01  e=5.015E+00  Tsukamurella paurometabola DSM 20162

Sequence (84 aa):
MRDTDHPTYPIAGEIILEGYLLRVRGWGRKAARQYACVVGGHHGTPPDKSKIDEEKNRKTNVGLDSEAWISVQDKLIDFVADMS

Radius of gyration: 13.34 Å; Cα contacts (8 Å, |Δi|>4): 60; chains: 1; bounding box: 43×26×26 Å

Foldseek 3Di:
DDDPPPLLPQLLQLVLQLVLCCPPVVDDSVVSNVVSQVSSDDPPDRDDPVVSVVVVVVCVSSVVVDPVVSVVSNVVVVVVVVVD